Protein AF-A0A2W6CR77-F1 (afdb_monomer_lite)

pLDDT: mean 94.09, std 3.25, range [77.62, 98.31]

Structure (mmCIF, N/CA/C/O backbone):
data_AF-A0A2W6CR77-F1
#
_entry.id   AF-A0A2W6CR77-F1
#
loop_
_atom_site.group_PDB
_atom_site.id
_atom_site.type_symbol
_atom_site.label_atom_id
_atom_site.label_alt_id
_atom_site.label_comp_id
_atom_site.label_asym_id
_atom_site.label_entity_id
_atom_site.label_seq_id
_atom_site.pdbx_PDB_ins_code
_atom_site.Cartn_x
_atom_site.Cartn_y
_atom_site.Cartn_z
_atom_site.occupancy
_atom_site.B_iso_or_equiv
_atom_site.auth_seq_id
_atom_site.auth_comp_id
_atom_site.auth_asym_id
_atom_site.auth_atom_id
_atom_site.pdbx_PDB_model_num
ATOM 1 N N . CYS A 1 1 ? -25.125 -7.260 21.495 1.00 89.75 1 CYS A N 1
ATOM 2 C CA . CYS A 1 1 ? -26.531 -6.811 21.452 1.00 89.75 1 CYS A CA 1
ATOM 3 C C . CYS A 1 1 ? -27.176 -7.402 20.209 1.00 89.75 1 CYS A C 1
ATOM 5 O O . CYS A 1 1 ? -26.706 -7.122 19.114 1.00 89.75 1 CYS A O 1
ATOM 7 N N . GLU A 1 2 ? -28.218 -8.216 20.367 1.00 89.69 2 GLU A N 1
ATOM 8 C CA . GLU A 1 2 ? -28.848 -8.952 19.257 1.00 89.69 2 GLU A CA 1
ATOM 9 C C . GLU A 1 2 ? -29.570 -8.043 18.250 1.00 89.69 2 GLU A C 1
ATOM 11 O O . GLU A 1 2 ? -29.700 -8.403 17.089 1.00 89.69 2 GLU A O 1
ATOM 16 N N . ARG A 1 3 ? -29.980 -6.831 18.652 1.00 94.69 3 ARG A N 1
ATOM 17 C CA . ARG A 1 3 ? -30.644 -5.879 17.742 1.00 94.69 3 ARG A CA 1
ATOM 18 C C . ARG A 1 3 ? -29.697 -5.131 16.806 1.00 94.69 3 ARG A C 1
ATOM 20 O O . ARG A 1 3 ? -30.103 -4.794 15.704 1.00 94.69 3 ARG A O 1
ATOM 27 N N . CYS A 1 4 ? -28.480 -4.805 17.244 1.00 95.50 4 CYS A N 1
ATOM 28 C CA . CYS A 1 4 ? -27.561 -3.950 16.477 1.00 95.50 4 CYS A CA 1
ATOM 29 C C . CYS A 1 4 ? -26.233 -4.619 16.105 1.00 95.50 4 CYS A C 1
ATOM 31 O O . CYS A 1 4 ? -25.389 -3.975 15.492 1.00 95.50 4 CYS A O 1
ATOM 33 N N . GLY A 1 5 ? -26.001 -5.870 16.516 1.00 92.25 5 GLY A N 1
ATOM 34 C CA . GLY A 1 5 ? -24.758 -6.596 16.228 1.00 92.25 5 GLY A CA 1
ATOM 35 C C . GLY A 1 5 ? -23.522 -6.073 16.971 1.00 92.25 5 GLY A C 1
ATOM 36 O O . GLY A 1 5 ? -22.439 -6.628 16.823 1.00 92.25 5 GLY A O 1
ATOM 37 N N . VAL A 1 6 ? -23.661 -5.033 17.802 1.00 94.81 6 VAL A N 1
ATOM 38 C CA . VAL A 1 6 ? -22.545 -4.475 18.575 1.00 94.81 6 VAL A CA 1
ATOM 39 C C . VAL A 1 6 ? -22.204 -5.394 19.741 1.00 94.81 6 VAL A C 1
ATOM 41 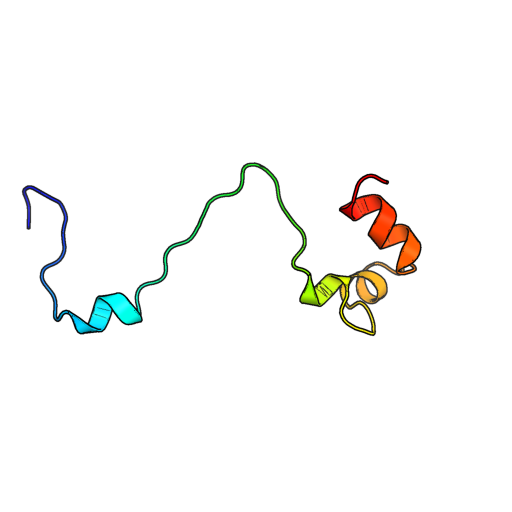O O . VAL A 1 6 ? -23.061 -5.758 20.555 1.00 94.81 6 VAL A O 1
ATOM 44 N N . GLU A 1 7 ? -20.931 -5.739 19.841 1.00 93.44 7 GLU A N 1
ATOM 45 C CA . GLU A 1 7 ? -20.365 -6.481 20.958 1.00 93.44 7 GLU A CA 1
ATOM 46 C C . GLU A 1 7 ? -20.229 -5.580 22.198 1.00 93.44 7 GLU A C 1
ATOM 48 O O . GLU A 1 7 ? -19.737 -4.454 22.111 1.00 93.44 7 GLU A O 1
ATOM 53 N N . VAL A 1 8 ? -20.666 -6.065 23.364 1.00 94.94 8 VAL A N 1
ATOM 54 C CA . VAL A 1 8 ? -20.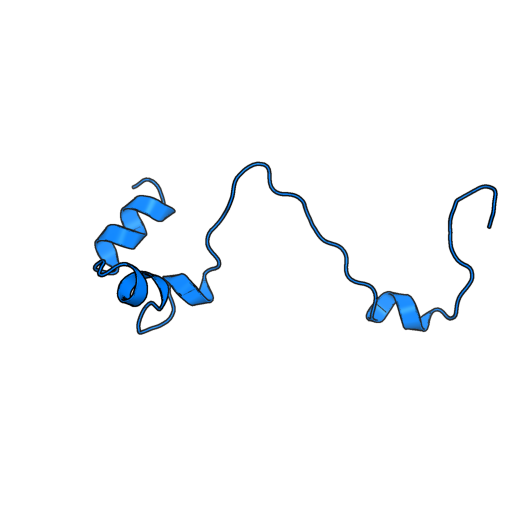569 -5.313 24.625 1.00 94.94 8 VAL A CA 1
ATOM 55 C C . VAL A 1 8 ? -19.245 -5.656 25.297 1.00 94.94 8 VAL A C 1
ATOM 57 O O . VAL A 1 8 ? -19.089 -6.733 25.862 1.00 94.94 8 VAL A O 1
ATOM 60 N N . THR A 1 9 ? -18.285 -4.737 25.242 1.00 94.81 9 THR A N 1
ATOM 61 C CA . THR A 1 9 ? -16.942 -4.932 25.807 1.00 94.81 9 THR A CA 1
ATOM 62 C C . THR A 1 9 ? -16.443 -3.671 26.505 1.00 94.81 9 THR A C 1
ATOM 64 O O . THR A 1 9 ? -17.053 -2.603 26.443 1.00 94.81 9 THR A O 1
ATOM 67 N N . ARG A 1 10 ? -15.267 -3.756 27.141 1.00 95.94 10 ARG A N 1
ATOM 68 C CA . ARG A 1 10 ? -14.571 -2.569 27.660 1.00 95.94 10 ARG A CA 1
ATOM 69 C C . ARG A 1 10 ? -14.216 -1.618 26.517 1.00 95.94 10 ARG A C 1
ATOM 71 O O . ARG A 1 10 ? -13.752 -2.059 25.468 1.00 95.94 10 ARG A O 1
ATOM 78 N N . ALA A 1 11 ? -14.307 -0.312 26.764 1.00 95.25 11 ALA A N 1
ATOM 79 C CA . ALA A 1 11 ? -13.988 0.721 25.773 1.00 95.25 11 ALA A CA 1
ATOM 80 C C . ALA A 1 11 ? -12.548 0.640 25.220 1.00 95.25 11 ALA A C 1
ATOM 82 O O . ALA A 1 11 ? -12.296 1.098 24.106 1.00 95.25 11 ALA A O 1
ATOM 83 N N . LYS A 1 12 ? -11.615 0.026 25.967 1.00 96.75 12 LYS A N 1
ATOM 84 C CA . LYS A 1 12 ? -10.210 -0.157 25.568 1.00 96.75 12 LYS A CA 1
ATOM 85 C C . LYS A 1 12 ? -10.058 -0.831 24.196 1.00 96.75 12 LYS A C 1
ATOM 87 O O . LYS A 1 12 ? -9.179 -0.430 23.440 1.00 96.75 12 LYS A O 1
ATOM 92 N N . VAL A 1 13 ? -10.943 -1.768 23.836 1.00 96.94 13 VAL A N 1
ATOM 93 C CA . VAL A 1 13 ? -10.820 -2.545 22.584 1.00 96.94 13 VAL A CA 1
ATOM 94 C C . VAL A 1 13 ? -10.882 -1.679 21.320 1.00 96.94 13 VAL A C 1
ATOM 96 O O . VAL A 1 13 ? -10.345 -2.066 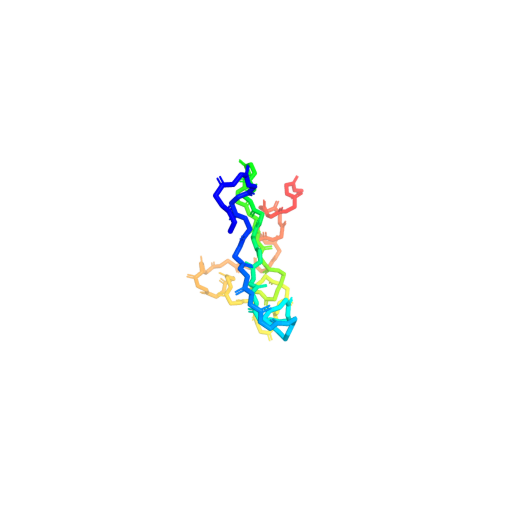20.288 1.00 96.94 13 VAL A O 1
ATOM 99 N N . ARG A 1 14 ? -11.486 -0.479 21.389 1.00 95.69 14 ARG A N 1
ATOM 100 C CA . ARG A 1 14 ? -11.562 0.469 20.259 1.00 95.69 1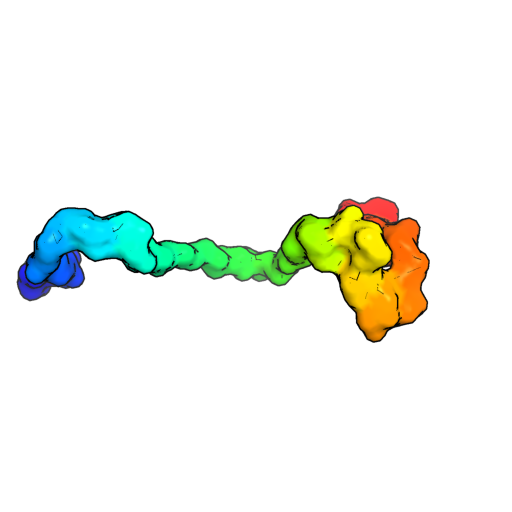4 ARG A CA 1
ATOM 101 C C . ARG A 1 14 ? -10.190 0.969 19.797 1.00 95.69 14 ARG A C 1
ATOM 103 O O . ARG A 1 14 ? -10.097 1.515 18.708 1.00 95.69 14 ARG A O 1
ATOM 110 N N . ARG A 1 15 ? -9.153 0.826 20.632 1.00 96.75 15 ARG A N 1
ATOM 111 C CA . ARG A 1 15 ? -7.766 1.197 20.307 1.00 96.75 15 ARG A CA 1
ATOM 112 C C . ARG A 1 15 ? -6.969 0.060 19.660 1.00 96.75 15 ARG A C 1
ATOM 114 O O . ARG A 1 15 ? -5.886 0.318 19.157 1.00 96.75 15 ARG A O 1
ATOM 121 N N . GLU A 1 16 ? -7.476 -1.171 19.719 1.00 96.62 16 GLU A N 1
ATOM 122 C CA . GLU A 1 16 ? -6.768 -2.384 19.278 1.00 96.62 16 GLU A CA 1
ATOM 123 C C . GLU A 1 16 ? -7.409 -3.006 18.028 1.00 96.62 16 GLU A C 1
ATOM 125 O O . GLU A 1 16 ? -6.730 -3.643 17.228 1.00 96.62 16 GLU A O 1
ATOM 130 N N . ARG A 1 17 ? -8.722 -2.823 17.838 1.00 96.00 17 ARG A N 1
ATOM 131 C CA . ARG A 1 17 ? -9.440 -3.344 16.670 1.00 96.00 17 ARG A CA 1
ATOM 132 C C . ARG A 1 17 ? -9.084 -2.548 15.419 1.00 96.00 17 ARG A C 1
ATOM 134 O O . ARG A 1 17 ? -9.293 -1.338 15.372 1.00 96.00 17 ARG A O 1
ATOM 141 N N . MET A 1 18 ? -8.608 -3.254 14.400 1.00 97.44 18 MET A N 1
ATOM 142 C CA . MET A 1 18 ? -8.259 -2.677 13.106 1.00 97.44 18 MET A CA 1
ATOM 143 C C . MET A 1 18 ? -9.452 -2.735 12.150 1.00 97.44 18 MET A C 1
ATOM 145 O O . MET A 1 18 ? -10.157 -3.741 12.082 1.00 97.44 18 MET A O 1
ATOM 149 N N . GLY A 1 19 ? -9.652 -1.659 11.393 1.00 96.31 19 GLY A N 1
ATOM 150 C CA . GLY A 1 19 ? -10.452 -1.675 10.171 1.00 96.31 19 GLY A CA 1
ATOM 151 C C . GLY A 1 19 ? -9.546 -1.829 8.952 1.00 96.31 19 GLY A C 1
ATOM 152 O O . GLY A 1 19 ? -8.337 -1.613 9.038 1.00 96.31 19 GLY A O 1
ATOM 153 N N . HIS A 1 20 ? -10.129 -2.172 7.812 1.00 97.38 20 HIS A N 1
ATOM 154 C CA . HIS A 1 20 ? -9.443 -2.109 6.527 1.00 97.38 20 HIS A CA 1
ATOM 155 C C . HIS A 1 20 ? -10.380 -1.524 5.472 1.00 97.38 20 HIS A C 1
ATOM 157 O O . HIS A 1 20 ? -11.596 -1.483 5.666 1.00 97.38 20 HIS A O 1
ATOM 163 N N . ILE A 1 21 ? -9.791 -1.044 4.379 1.00 98.19 21 ILE A N 1
ATOM 164 C CA . ILE A 1 21 ? -10.510 -0.547 3.209 1.00 98.19 21 ILE A CA 1
ATOM 165 C C . ILE A 1 21 ? -10.199 -1.498 2.063 1.00 98.19 21 ILE A C 1
ATOM 167 O O . ILE A 1 21 ? -9.031 -1.765 1.779 1.00 98.19 21 ILE A O 1
ATOM 171 N N . GLU A 1 22 ? -11.243 -1.994 1.414 1.00 98.12 22 GLU A N 1
ATOM 172 C CA . GLU A 1 22 ? -11.120 -2.768 0.187 1.00 98.12 22 GLU A CA 1
ATOM 173 C C . GLU A 1 22 ? -10.984 -1.801 -0.995 1.00 98.12 22 GLU A C 1
ATOM 175 O O . GLU A 1 22 ? -11.859 -0.970 -1.247 1.00 98.12 22 GLU A O 1
ATOM 180 N N . LEU A 1 23 ? -9.835 -1.844 -1.669 1.00 98.19 23 LEU A N 1
ATOM 181 C CA . LEU A 1 23 ? -9.541 -0.956 -2.791 1.00 98.19 23 LEU A CA 1
ATOM 182 C C . LEU A 1 23 ? -10.094 -1.546 -4.088 1.00 98.19 23 LEU A C 1
ATOM 184 O O . LEU A 1 23 ? -9.984 -2.744 -4.324 1.00 98.19 23 LEU A O 1
ATOM 188 N N . ALA A 1 24 ? -10.608 -0.686 -4.969 1.00 98.31 24 ALA A N 1
ATOM 189 C CA . ALA A 1 24 ? -11.100 -1.106 -6.283 1.00 98.31 24 ALA A CA 1
ATOM 190 C C . ALA A 1 24 ? -9.983 -1.635 -7.206 1.00 98.31 24 ALA A C 1
ATOM 192 O O . ALA A 1 24 ? -10.238 -2.449 -8.088 1.00 98.31 24 ALA A O 1
ATOM 193 N N . ALA A 1 25 ? -8.749 -1.169 -7.004 1.00 97.12 25 ALA A N 1
ATOM 194 C CA . ALA A 1 25 ? -7.559 -1.621 -7.711 1.00 97.12 25 ALA A CA 1
ATOM 195 C C . ALA A 1 25 ? -6.369 -1.693 -6.738 1.00 97.12 25 ALA A C 1
ATOM 197 O O . ALA A 1 25 ? -6.323 -0.923 -5.771 1.00 97.12 25 ALA A O 1
ATOM 198 N N . PRO A 1 26 ? -5.403 -2.599 -6.967 1.00 95.56 26 PRO A N 1
ATOM 199 C CA . PRO A 1 26 ? -4.212 -2.687 -6.135 1.00 95.56 26 PRO A CA 1
ATOM 200 C C . PRO A 1 26 ? -3.358 -1.419 -6.259 1.00 95.56 26 PRO A C 1
ATOM 202 O O . PRO A 1 26 ? -3.263 -0.814 -7.325 1.00 95.56 26 PRO A O 1
ATOM 205 N N . VAL A 1 27 ? -2.704 -1.038 -5.161 1.00 95.88 27 VAL A N 1
ATOM 206 C CA . VAL A 1 27 ? -1.799 0.118 -5.097 1.00 95.88 27 VAL A CA 1
ATOM 207 C C . VAL A 1 27 ? -0.457 -0.283 -4.500 1.00 95.88 27 VAL A C 1
ATOM 209 O O . VAL A 1 27 ? -0.366 -1.211 -3.694 1.00 95.88 27 VAL A O 1
ATOM 212 N N . THR A 1 28 ? 0.592 0.450 -4.858 1.00 95.06 28 THR A N 1
ATOM 213 C CA . THR A 1 28 ? 1.932 0.223 -4.315 1.00 95.06 28 THR A CA 1
ATOM 214 C C . THR A 1 28 ? 2.137 0.998 -3.020 1.00 95.06 28 THR A C 1
ATOM 216 O O . THR A 1 28 ? 1.904 2.204 -2.953 1.00 95.06 28 THR A O 1
ATOM 219 N N . HIS A 1 29 ? 2.656 0.332 -1.990 1.00 95.06 29 HIS A N 1
ATOM 220 C CA . HIS A 1 29 ? 3.037 1.009 -0.755 1.00 95.06 29 HIS A CA 1
ATOM 221 C C . HIS A 1 29 ? 4.361 1.775 -0.931 1.00 95.06 29 HIS A C 1
ATOM 223 O O . HIS A 1 29 ? 5.395 1.198 -1.284 1.00 95.06 29 HIS A O 1
ATOM 229 N N . ILE A 1 30 ? 4.351 3.078 -0.625 1.00 94.44 30 ILE A N 1
ATOM 230 C CA . ILE A 1 30 ? 5.450 4.008 -0.935 1.00 94.44 30 ILE A CA 1
ATOM 231 C C . ILE A 1 30 ? 6.806 3.595 -0.342 1.00 94.44 30 ILE A C 1
ATOM 233 O O . ILE A 1 30 ? 7.829 3.777 -0.995 1.00 94.44 30 ILE A O 1
ATOM 237 N N . TRP A 1 31 ? 6.838 2.979 0.844 1.00 94.38 31 TRP A N 1
ATOM 238 C CA . TRP A 1 31 ? 8.092 2.531 1.473 1.00 94.38 31 TRP A CA 1
ATOM 239 C C . TRP A 1 31 ? 8.863 1.480 0.667 1.00 94.38 31 TRP A C 1
ATOM 241 O O . TRP A 1 31 ? 10.089 1.457 0.728 1.00 94.38 31 TRP A O 1
ATOM 251 N N . TYR A 1 32 ? 8.177 0.628 -0.099 1.00 93.25 32 TYR A N 1
ATOM 252 C CA . TYR A 1 32 ? 8.838 -0.396 -0.917 1.00 93.25 32 TYR A CA 1
ATOM 253 C C . TYR A 1 32 ? 9.237 0.120 -2.301 1.00 93.25 32 TYR A C 1
ATOM 255 O O . TYR A 1 32 ? 10.136 -0.443 -2.924 1.00 93.25 32 TYR A O 1
ATOM 263 N N . PHE A 1 33 ? 8.594 1.199 -2.750 1.00 91.81 33 PHE A N 1
ATOM 264 C CA . PHE A 1 33 ? 8.876 1.866 -4.014 1.00 91.81 33 PHE A CA 1
ATOM 265 C C . PHE A 1 33 ? 9.954 2.951 -3.875 1.00 91.81 33 PHE A C 1
ATOM 267 O O . PHE A 1 33 ? 11.009 2.824 -4.490 1.00 91.81 33 PHE A O 1
ATOM 274 N N . LYS A 1 34 ? 9.707 3.987 -3.059 1.00 90.38 34 LYS A N 1
ATOM 275 C CA . LYS A 1 34 ? 10.599 5.146 -2.858 1.00 90.38 34 LYS A CA 1
ATOM 276 C C . LYS A 1 34 ? 11.680 4.915 -1.793 1.00 90.38 34 LYS A C 1
ATOM 278 O O . LYS A 1 34 ? 12.534 5.778 -1.613 1.00 90.38 34 LYS A O 1
ATOM 283 N N . GLY A 1 35 ? 11.652 3.789 -1.075 1.00 89.94 35 GLY A N 1
ATOM 284 C CA . GLY A 1 35 ? 12.762 3.401 -0.202 1.00 89.94 35 GLY A CA 1
ATOM 285 C C . GLY A 1 35 ? 14.056 3.256 -1.008 1.00 89.94 35 GLY A C 1
ATOM 286 O O . GLY A 1 35 ? 14.009 2.820 -2.154 1.00 89.94 35 GLY A O 1
ATOM 287 N N . VAL A 1 36 ? 15.200 3.632 -0.433 1.00 88.75 36 VAL A N 1
ATOM 288 C CA . VAL A 1 36 ? 16.514 3.508 -1.086 1.00 88.75 36 VAL A CA 1
ATOM 289 C C . VAL A 1 36 ? 17.337 2.444 -0.345 1.00 88.75 36 VAL A C 1
ATOM 291 O O . VAL A 1 36 ? 17.592 2.628 0.845 1.00 88.75 36 VAL A O 1
ATOM 294 N N . PRO A 1 37 ? 17.758 1.345 -1.000 1.00 87.31 37 PRO A N 1
ATOM 295 C CA . PRO A 1 37 ? 17.402 0.946 -2.365 1.00 87.31 37 PRO A CA 1
ATOM 296 C C . PRO A 1 37 ? 15.928 0.515 -2.475 1.00 87.31 37 PRO A C 1
ATOM 298 O O . PRO A 1 37 ? 15.334 0.032 -1.505 1.00 87.31 37 PRO A O 1
ATOM 301 N N . SER A 1 38 ? 15.338 0.673 -3.666 1.00 92.94 38 SER A N 1
ATOM 302 C CA . SER A 1 38 ? 13.952 0.258 -3.912 1.00 92.94 38 SER A CA 1
ATOM 303 C C . SER A 1 38 ? 13.864 -1.257 -3.808 1.00 92.94 38 SER A C 1
ATOM 305 O O . SER A 1 38 ? 14.456 -1.967 -4.621 1.00 92.94 38 SER A O 1
ATOM 307 N N . ARG A 1 39 ? 13.130 -1.769 -2.811 1.00 94.62 39 ARG A N 1
ATOM 308 C CA . ARG A 1 39 ? 12.981 -3.222 -2.631 1.00 94.62 39 ARG A CA 1
ATOM 309 C C . ARG A 1 39 ? 12.245 -3.845 -3.811 1.00 94.62 39 ARG A C 1
ATOM 311 O O . ARG A 1 39 ? 12.606 -4.934 -4.236 1.00 94.62 39 ARG A O 1
ATOM 318 N N . LEU A 1 40 ? 11.251 -3.135 -4.351 1.00 95.06 40 LEU A N 1
ATOM 319 C CA . LEU A 1 40 ? 10.543 -3.559 -5.558 1.00 95.06 40 LEU A CA 1
ATOM 320 C C . LEU A 1 40 ? 11.446 -3.513 -6.789 1.00 95.06 40 LEU A C 1
ATOM 322 O O . LEU A 1 40 ? 11.446 -4.468 -7.555 1.00 95.06 40 LEU A O 1
ATOM 326 N N . GLY A 1 41 ? 12.240 -2.449 -6.949 1.00 95.00 41 GLY A N 1
ATOM 327 C CA . GLY A 1 41 ? 13.201 -2.359 -8.051 1.00 95.00 41 GLY A CA 1
ATOM 328 C C . GLY A 1 41 ? 14.211 -3.506 -8.024 1.00 95.00 41 GLY A C 1
ATOM 329 O O . GLY A 1 41 ? 14.434 -4.146 -9.041 1.00 95.00 41 GLY A O 1
ATOM 330 N N . TYR A 1 42 ? 14.746 -3.830 -6.844 1.00 94.62 42 TYR A N 1
ATOM 331 C CA . TYR A 1 42 ? 15.689 -4.938 -6.684 1.00 94.62 42 TYR A CA 1
ATOM 332 C C . TYR A 1 42 ? 15.054 -6.307 -6.954 1.00 94.62 42 TYR A C 1
ATOM 334 O O . TYR A 1 42 ? 15.652 -7.138 -7.627 1.00 94.62 42 TYR A O 1
ATOM 342 N N . LEU A 1 43 ? 13.838 -6.545 -6.452 1.00 95.69 43 LEU A N 1
ATOM 343 C CA . LEU A 1 43 ? 13.137 -7.817 -6.651 1.00 95.69 43 LEU A CA 1
ATOM 344 C C . LEU A 1 43 ? 12.795 -8.072 -8.125 1.00 95.69 43 LEU A C 1
ATOM 346 O O . LEU A 1 43 ? 12.798 -9.218 -8.564 1.00 95.69 43 LEU A O 1
ATOM 350 N N . LEU A 1 44 ? 12.459 -7.011 -8.859 1.00 95.00 44 LEU A N 1
ATOM 351 C CA . LEU A 1 44 ? 12.001 -7.080 -10.246 1.00 95.00 44 LEU A CA 1
ATOM 352 C C . LEU A 1 44 ? 13.112 -6.819 -11.270 1.00 95.00 44 LEU A C 1
ATOM 354 O O . LEU A 1 44 ? 12.829 -6.843 -12.462 1.00 95.00 44 LEU A O 1
ATOM 358 N N . ASP A 1 45 ? 14.337 -6.550 -10.813 1.00 94.88 45 ASP A N 1
ATOM 359 C CA . ASP A 1 45 ? 15.466 -6.109 -11.643 1.00 94.88 45 ASP A CA 1
ATOM 360 C C . ASP A 1 45 ? 15.115 -4.901 -12.541 1.00 94.88 45 ASP A C 1
ATOM 362 O O . ASP A 1 45 ? 15.409 -4.850 -13.734 1.00 94.88 45 ASP A O 1
ATOM 366 N N . LEU A 1 46 ? 14.427 -3.912 -11.956 1.00 94.56 46 LEU A N 1
ATOM 367 C CA . LEU A 1 46 ? 14.010 -2.681 -12.629 1.00 94.56 46 LEU A CA 1
ATOM 368 C C . LEU A 1 46 ? 14.723 -1.464 -12.047 1.00 94.56 46 LEU A C 1
ATOM 370 O O . LEU A 1 46 ? 14.787 -1.268 -10.827 1.00 94.56 46 LEU A O 1
ATOM 374 N N . ALA A 1 47 ? 15.175 -0.573 -12.931 1.00 92.62 47 ALA A N 1
ATOM 375 C CA . ALA A 1 47 ? 15.666 0.728 -12.512 1.00 92.62 47 ALA A CA 1
ATOM 376 C C . ALA A 1 47 ? 14.524 1.540 -11.864 1.00 92.62 47 ALA A C 1
ATOM 378 O O . ALA A 1 47 ? 13.380 1.483 -12.329 1.00 92.62 47 ALA A O 1
ATOM 379 N N . PRO A 1 48 ? 14.805 2.368 -10.836 1.00 90.50 48 PRO A N 1
ATOM 380 C CA . PRO A 1 48 ? 13.775 3.154 -10.152 1.00 90.50 48 PRO A CA 1
ATOM 381 C C . PRO A 1 48 ? 12.919 4.010 -11.091 1.00 90.50 48 PRO A C 1
ATOM 383 O O . PRO A 1 48 ? 11.723 4.167 -10.860 1.00 90.50 48 PRO A O 1
ATOM 386 N N . LYS A 1 49 ? 13.524 4.526 -12.168 1.00 92.31 49 LYS A N 1
ATOM 387 C CA . LYS A 1 49 ? 12.842 5.340 -13.177 1.00 92.31 49 LYS A CA 1
ATOM 388 C C . LYS A 1 49 ? 11.796 4.546 -13.959 1.00 92.31 49 LYS A C 1
ATOM 390 O O . LYS A 1 49 ? 10.739 5.086 -14.253 1.00 92.31 49 LYS A O 1
ATOM 395 N N . ASP A 1 50 ? 12.072 3.289 -14.292 1.00 94.19 50 ASP A N 1
ATOM 396 C CA . ASP A 1 50 ? 11.128 2.458 -15.045 1.00 94.19 50 ASP A CA 1
ATOM 397 C C . ASP A 1 50 ? 9.966 2.022 -14.156 1.00 94.19 50 ASP A C 1
ATOM 399 O O . ASP A 1 50 ? 8.808 2.077 -14.565 1.00 94.19 50 ASP A O 1
ATOM 403 N N . LEU A 1 51 ? 10.261 1.701 -12.894 1.00 93.31 51 LEU A N 1
ATOM 404 C CA . LEU A 1 51 ? 9.237 1.406 -11.899 1.00 93.31 51 LEU A CA 1
ATOM 405 C C . LEU A 1 51 ? 8.326 2.620 -11.629 1.00 93.31 51 LEU A C 1
ATOM 407 O O . LEU A 1 51 ? 7.119 2.465 -11.456 1.00 93.31 51 LEU A O 1
ATOM 411 N N . GLU A 1 52 ? 8.886 3.832 -11.630 1.00 93.31 52 GLU A N 1
ATOM 412 C CA . GLU A 1 52 ? 8.141 5.082 -11.448 1.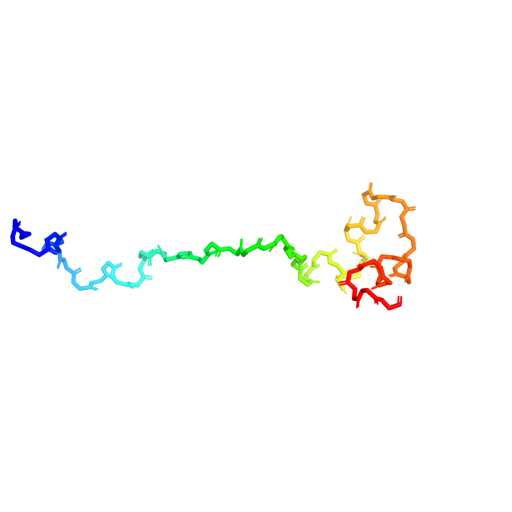00 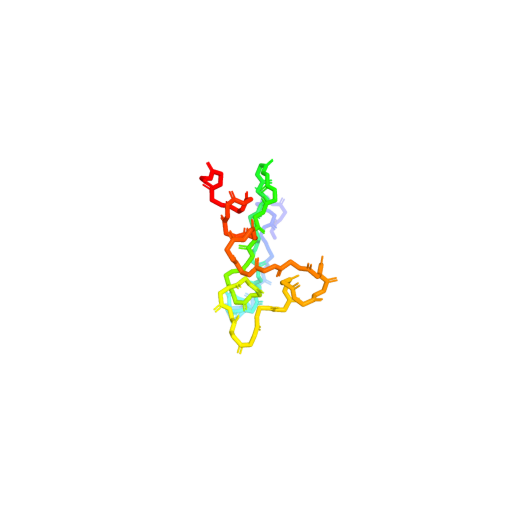93.31 52 GLU A CA 1
ATOM 413 C C . GLU A 1 52 ? 7.119 5.328 -12.562 1.00 93.31 52 GLU A C 1
ATOM 415 O O . GLU A 1 52 ? 5.972 5.666 -12.268 1.00 93.31 52 GLU A O 1
ATOM 420 N N . LYS A 1 53 ? 7.503 5.080 -13.818 1.00 94.44 53 LYS A N 1
ATOM 421 C CA . LYS A 1 53 ? 6.603 5.195 -14.973 1.00 94.44 53 LYS A CA 1
ATOM 422 C C . LYS A 1 53 ? 5.403 4.259 -14.876 1.00 94.44 53 LYS A C 1
ATOM 424 O O . LYS A 1 53 ? 4.272 4.655 -15.140 1.00 94.44 53 LYS A O 1
ATOM 429 N N . ILE A 1 54 ? 5.645 3.017 -14.449 1.00 93.69 54 ILE A N 1
ATOM 430 C CA . ILE A 1 54 ? 4.593 2.005 -14.288 1.00 93.69 54 ILE A CA 1
ATOM 431 C C . ILE A 1 54 ? 3.621 2.414 -13.176 1.00 93.69 54 ILE A C 1
ATOM 433 O O . ILE A 1 54 ? 2.411 2.358 -13.366 1.00 93.69 54 ILE A O 1
ATOM 437 N N . ILE A 1 55 ? 4.140 2.831 -12.017 1.00 93.81 55 ILE A N 1
ATOM 438 C CA . ILE A 1 55 ? 3.315 3.136 -10.838 1.00 93.81 55 ILE A CA 1
ATOM 439 C C . ILE A 1 55 ? 2.514 4.430 -11.019 1.00 93.81 55 ILE A C 1
ATOM 441 O O . ILE A 1 55 ? 1.369 4.499 -10.575 1.00 93.81 55 ILE A O 1
ATOM 445 N N . TYR A 1 56 ? 3.100 5.456 -11.639 1.00 94.50 56 TYR A N 1
ATOM 446 C CA . TYR A 1 56 ? 2.424 6.738 -11.858 1.00 94.50 56 TYR A CA 1
ATOM 447 C C . TYR A 1 56 ? 1.717 6.852 -13.204 1.00 94.50 56 TYR A C 1
ATOM 449 O O . TYR A 1 56 ? 1.092 7.881 -13.452 1.00 94.50 56 TYR A O 1
ATOM 457 N N . PHE A 1 57 ? 1.773 5.815 -14.042 1.00 92.06 57 PHE A N 1
ATOM 458 C CA . PHE A 1 57 ? 1.200 5.831 -15.387 1.00 92.06 57 PHE A CA 1
ATOM 459 C C . PHE A 1 57 ? 1.719 7.018 -16.232 1.00 92.06 57 PHE A C 1
ATOM 461 O O . PHE A 1 57 ? 0.936 7.668 -16.927 1.00 92.06 57 PHE A O 1
ATOM 468 N N . ALA A 1 58 ? 3.023 7.323 -16.138 1.00 77.62 58 ALA A N 1
ATOM 469 C CA . ALA A 1 58 ? 3.667 8.519 -16.707 1.00 77.62 58 ALA A CA 1
ATOM 470 C C . ALA A 1 58 ? 4.961 8.210 -17.473 1.00 77.62 58 ALA A C 1
ATOM 472 O O . ALA A 1 58 ? 5.615 7.197 -17.150 1.00 77.62 58 ALA A O 1
#

Sequence (58 aa):
CERCGVEVTRAKVRRERMGHIELAAPVTHIWYFKGVPSRLGYLLDLAPKDLEKIIYFA

Radius of gyration: 19.75 Å; chains: 1; bounding box: 48×18×44 Å

Secondary structure (DSSP, 8-state):
-TTT------GGGGGTPPP----SS----HHHHTSSS-HHHHHHT--HHHHHHHHHT-

Foldseek 3Di:
DVVPPDDDDPPVCVVVDDDDDDDPDDADDCCQLVPVVRVVCVVVVHDSVVVCCVRVVD